Protein AF-A0A8J5G551-F1 (afdb_monomer_lite)

pLDDT: mean 73.46, std 14.15, range [40.88, 92.94]

Sequence (94 aa):
MANECCSIQLIDRDDVFNVTGLEHFMKSMKLAKHGLSYAVVSIMGPQSSDGTDGRERGEDDTAFEKQSALFALAISDIVLINMWRHDIGDAETV

Secondary structure (DSSP, 8-state):
----------B-TTS-B-HHHHHHHHHHTTHHHHTT----EEEE-PPPTTSS-SS---TTHHHHHHHHHHHHHHH-SEEEE---TTTTT-----

Structure (mmCIF, N/CA/C/O backbone):
data_AF-A0A8J5G551-F1
#
_entry.id   AF-A0A8J5G551-F1
#
loop_
_atom_site.group_PDB
_atom_site.id
_atom_site.type_symbol
_atom_site.label_atom_id
_atom_site.label_alt_id
_atom_site.label_comp_id
_atom_site.label_asym_id
_atom_site.label_entity_id
_atom_site.label_seq_id
_atom_site.pdbx_PDB_ins_code
_atom_site.Cartn_x
_atom_site.Cartn_y
_atom_site.Cartn_z
_atom_site.occupancy
_atom_site.B_iso_or_equiv
_atom_site.auth_seq_id
_atom_site.auth_comp_id
_atom_site.auth_asym_id
_atom_site.auth_atom_id
_atom_site.pdbx_PDB_model_num
ATOM 1 N N . MET A 1 1 ? -24.270 15.294 2.838 1.00 40.88 1 MET A N 1
ATOM 2 C CA . MET A 1 1 ? -23.250 14.835 3.803 1.00 40.88 1 MET A CA 1
ATOM 3 C C . MET A 1 1 ? -21.983 14.642 2.996 1.00 40.88 1 MET A C 1
ATOM 5 O O . MET A 1 1 ? -22.055 13.945 1.994 1.00 40.88 1 MET A O 1
ATOM 9 N N . ALA A 1 2 ? -20.920 15.388 3.292 1.00 46.47 2 ALA A N 1
ATOM 10 C CA . ALA A 1 2 ? -19.730 15.416 2.448 1.00 46.47 2 ALA A CA 1
ATOM 11 C C . ALA A 1 2 ? -19.043 14.044 2.472 1.00 46.47 2 ALA A C 1
ATOM 13 O O . ALA A 1 2 ? -18.707 13.545 3.543 1.00 46.47 2 ALA A O 1
ATOM 14 N N . ASN A 1 3 ? -18.859 13.437 1.300 1.00 54.00 3 ASN A N 1
ATOM 15 C CA . ASN A 1 3 ? -17.894 12.358 1.128 1.00 54.00 3 ASN A CA 1
ATOM 16 C C . ASN A 1 3 ? -16.509 13.002 1.246 1.00 54.00 3 ASN A C 1
ATOM 18 O O . ASN A 1 3 ? -15.955 13.468 0.252 1.00 54.00 3 ASN A O 1
ATOM 22 N N . GLU A 1 4 ? -16.009 13.123 2.475 1.00 62.09 4 GLU A N 1
ATOM 23 C CA . GLU A 1 4 ? -14.647 13.571 2.757 1.00 62.09 4 GLU A CA 1
ATOM 24 C C . GLU A 1 4 ? -13.680 12.541 2.165 1.00 62.09 4 GLU A C 1
ATOM 26 O O . GLU A 1 4 ? -13.375 11.512 2.762 1.00 62.09 4 GLU A O 1
ATOM 31 N N . CYS A 1 5 ? -13.246 12.788 0.930 1.00 59.53 5 CYS A N 1
ATOM 32 C CA . CYS A 1 5 ? -12.143 12.062 0.327 1.00 59.53 5 CYS A CA 1
ATOM 33 C C . CYS A 1 5 ? -10.865 12.530 1.024 1.00 59.53 5 CYS A C 1
ATOM 35 O O . CYS A 1 5 ? -10.404 13.650 0.802 1.00 59.53 5 CYS A O 1
ATOM 37 N N . CYS A 1 6 ? -10.321 11.702 1.910 1.00 71.12 6 CYS A N 1
ATOM 38 C CA . CYS A 1 6 ? -9.019 11.955 2.506 1.00 71.12 6 CYS A CA 1
ATOM 39 C C . CYS A 1 6 ? -7.967 11.220 1.675 1.00 71.12 6 CYS A C 1
ATOM 41 O O . CYS A 1 6 ? -7.870 10.000 1.742 1.00 71.12 6 CYS A O 1
ATOM 43 N N . SER A 1 7 ? -7.171 11.943 0.897 1.00 80.00 7 SER A N 1
ATOM 44 C CA . SER A 1 7 ? -5.913 11.415 0.372 1.00 80.00 7 SER A CA 1
ATOM 45 C C . SER A 1 7 ? -4.782 11.836 1.301 1.00 80.00 7 SER A C 1
ATOM 47 O O . SER A 1 7 ? -4.718 12.999 1.703 1.00 80.00 7 SER A O 1
ATOM 49 N N . ILE A 1 8 ? -3.880 10.916 1.618 1.00 84.31 8 ILE A N 1
ATOM 50 C CA . ILE A 1 8 ? -2.623 11.226 2.298 1.00 84.31 8 ILE A CA 1
ATOM 51 C C . ILE A 1 8 ? -1.458 10.821 1.405 1.00 84.31 8 ILE A C 1
ATOM 53 O O . ILE A 1 8 ? -1.528 9.809 0.710 1.00 84.31 8 ILE A O 1
ATOM 57 N N . GLN A 1 9 ? -0.384 11.601 1.446 1.00 85.94 9 GLN A N 1
ATOM 58 C CA . GLN A 1 9 ? 0.897 11.194 0.888 1.00 85.94 9 GLN A CA 1
ATOM 59 C C . GLN A 1 9 ? 1.685 10.492 1.997 1.00 85.94 9 GLN A C 1
ATOM 61 O O . GLN A 1 9 ? 2.049 11.113 2.997 1.00 85.94 9 GLN A O 1
ATOM 66 N N . LEU A 1 10 ? 1.857 9.179 1.846 1.00 81.25 10 LEU A N 1
ATOM 67 C CA . LEU A 1 10 ? 2.479 8.306 2.846 1.00 81.25 10 LEU A CA 1
ATOM 68 C C . LEU A 1 10 ? 4.003 8.357 2.820 1.00 81.25 10 LEU A C 1
ATOM 70 O O . LEU A 1 10 ? 4.613 8.223 3.873 1.00 81.25 10 LEU A O 1
ATOM 74 N N . ILE A 1 11 ? 4.600 8.551 1.647 1.00 82.56 11 ILE A N 1
ATOM 75 C CA . ILE A 1 11 ? 6.049 8.639 1.453 1.00 82.56 11 ILE A CA 1
ATOM 76 C C . ILE A 1 11 ? 6.302 9.889 0.606 1.00 82.56 11 ILE A C 1
ATOM 78 O O . ILE A 1 11 ? 5.660 10.072 -0.436 1.00 82.56 11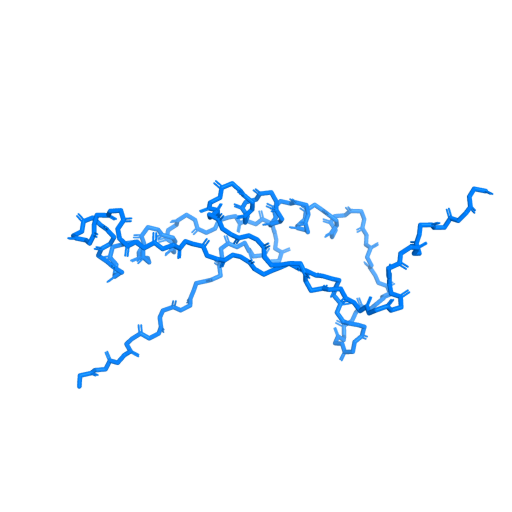 ILE A O 1
ATOM 82 N N . ASP A 1 12 ? 7.154 10.786 1.094 1.00 81.50 12 ASP A N 1
ATOM 83 C CA . ASP A 1 12 ? 7.559 11.984 0.352 1.00 81.50 12 ASP A CA 1
ATOM 84 C C . ASP A 1 12 ? 8.683 11.680 -0.653 1.00 81.50 12 ASP A C 1
ATOM 86 O O . ASP A 1 12 ? 9.258 10.594 -0.634 1.00 81.50 12 ASP A O 1
ATOM 90 N N . ARG A 1 13 ? 9.012 12.638 -1.525 1.00 71.69 13 ARG A N 1
ATOM 91 C CA . ARG A 1 13 ? 10.142 12.538 -2.465 1.00 71.69 13 ARG A CA 1
ATOM 92 C C . ARG A 1 13 ? 11.489 12.342 -1.768 1.00 71.69 13 ARG A C 1
ATOM 94 O O . ARG A 1 13 ? 12.381 11.763 -2.366 1.00 71.69 13 ARG A O 1
ATOM 101 N N . ASP A 1 14 ? 11.600 12.764 -0.512 1.00 78.06 14 ASP A N 1
ATOM 102 C CA . ASP A 1 14 ? 12.790 12.5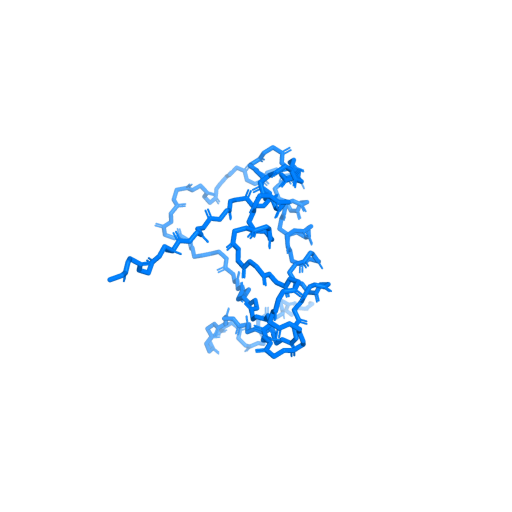79 0.325 1.00 78.06 14 ASP A CA 1
ATOM 103 C C . ASP A 1 14 ? 12.808 11.216 1.060 1.00 78.06 14 ASP A C 1
ATOM 105 O O . ASP A 1 14 ? 13.506 11.064 2.060 1.00 78.06 14 ASP A O 1
ATOM 109 N N . ASP A 1 15 ? 11.989 10.243 0.634 1.00 72.38 15 ASP A N 1
ATOM 110 C CA . ASP A 1 15 ? 11.858 8.896 1.232 1.00 72.38 15 ASP A CA 1
ATOM 111 C C . ASP A 1 15 ? 11.409 8.894 2.714 1.00 72.38 15 ASP A C 1
ATOM 113 O O . ASP A 1 15 ? 11.561 7.924 3.457 1.00 72.38 15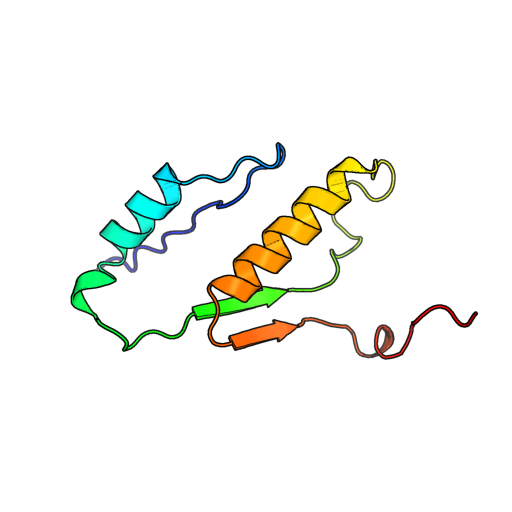 ASP A O 1
ATOM 117 N N . VAL A 1 16 ? 10.806 9.994 3.180 1.00 81.88 16 VAL A N 1
ATOM 118 C CA . VAL A 1 16 ? 10.316 10.114 4.560 1.00 81.88 16 VAL A CA 1
ATOM 119 C C . VAL A 1 16 ? 8.874 9.622 4.665 1.00 81.88 16 VAL A C 1
ATOM 121 O O . VAL A 1 16 ? 7.960 10.162 4.036 1.00 81.88 16 VAL A O 1
ATOM 124 N N . PHE A 1 17 ? 8.651 8.624 5.524 1.00 82.31 17 PHE A N 1
ATOM 125 C CA . PHE A 1 17 ? 7.319 8.096 5.808 1.00 82.31 17 PHE A CA 1
ATOM 126 C C . PHE A 1 17 ? 6.514 9.015 6.745 1.00 82.31 17 PHE A C 1
ATOM 128 O O . PHE A 1 17 ? 6.902 9.291 7.884 1.00 82.31 17 PHE A O 1
ATOM 135 N N . ASN A 1 18 ? 5.339 9.452 6.294 1.00 82.56 18 ASN A N 1
ATOM 136 C CA . ASN A 1 18 ? 4.466 10.373 7.015 1.00 82.56 18 ASN A CA 1
ATOM 137 C C . ASN A 1 18 ? 3.560 9.644 8.024 1.00 82.56 18 ASN A C 1
ATOM 139 O O . ASN A 1 18 ? 2.348 9.499 7.829 1.00 82.56 18 ASN A O 1
ATOM 143 N N . VAL A 1 19 ? 4.154 9.215 9.143 1.00 84.12 19 VAL A N 1
ATOM 144 C CA . VAL A 1 19 ? 3.442 8.547 10.251 1.00 84.12 19 VAL A CA 1
ATOM 145 C C . VAL A 1 19 ? 2.299 9.417 10.787 1.00 84.12 19 VAL A C 1
ATOM 147 O O . VAL A 1 19 ? 1.192 8.930 11.012 1.00 84.12 19 VAL A O 1
ATOM 150 N N . THR A 1 20 ? 2.540 10.719 10.955 1.00 87.19 20 THR A N 1
ATOM 151 C CA . THR A 1 20 ? 1.566 11.667 11.518 1.00 87.19 20 THR A CA 1
ATOM 152 C C . THR A 1 20 ? 0.322 11.795 10.635 1.00 87.19 20 THR A C 1
ATOM 154 O O . THR A 1 20 ? -0.807 11.793 11.132 1.00 87.19 20 THR A O 1
ATOM 157 N N . GLY A 1 21 ? 0.517 11.868 9.315 1.00 84.88 21 GLY A N 1
ATOM 158 C CA . GLY A 1 21 ? -0.563 11.884 8.331 1.00 84.88 21 GLY A CA 1
ATOM 159 C C . GLY A 1 21 ? -1.355 10.577 8.323 1.00 84.88 21 GLY A C 1
ATOM 160 O O . GLY A 1 21 ? -2.588 10.613 8.286 1.00 84.88 21 GLY A O 1
ATOM 161 N N . LEU A 1 22 ? -0.669 9.434 8.439 1.00 83.38 22 LEU A N 1
ATOM 162 C CA . LEU A 1 22 ? -1.313 8.124 8.539 1.00 83.38 22 LEU A CA 1
ATOM 163 C C . LEU A 1 22 ? -2.168 7.996 9.805 1.00 83.38 22 LEU A C 1
ATOM 165 O O . LEU A 1 22 ? -3.327 7.592 9.718 1.00 83.38 22 LEU A O 1
ATOM 169 N N . GLU A 1 23 ? -1.659 8.389 10.973 1.00 84.38 23 GLU A N 1
ATOM 170 C CA . GLU A 1 23 ? -2.448 8.350 12.208 1.00 84.38 23 GLU A CA 1
ATOM 171 C C . GLU A 1 23 ? -3.716 9.206 12.115 1.00 84.38 23 GLU A C 1
ATOM 173 O O . GLU A 1 23 ? -4.788 8.795 12.571 1.00 84.38 23 GLU A O 1
ATOM 178 N N . HIS A 1 24 ? -3.608 10.399 11.523 1.00 84.38 24 HIS A N 1
ATOM 179 C CA . HIS A 1 24 ? -4.754 11.275 11.305 1.00 84.38 24 HIS A CA 1
ATOM 180 C C . HIS A 1 24 ? -5.766 10.635 10.348 1.00 84.38 24 HIS A C 1
ATOM 182 O O . HIS A 1 24 ? -6.961 10.613 10.637 1.00 84.38 24 HIS A O 1
ATOM 188 N N . PHE A 1 25 ? -5.296 10.042 9.251 1.00 84.00 25 PHE A N 1
ATOM 189 C CA . PHE A 1 25 ? -6.141 9.333 8.296 1.00 84.00 25 PHE A CA 1
ATOM 190 C C . PHE A 1 25 ? -6.879 8.149 8.930 1.00 84.00 25 PHE A C 1
ATOM 192 O O . PHE A 1 25 ? -8.095 8.037 8.778 1.00 84.00 25 PHE A O 1
ATOM 199 N N . MET A 1 26 ? -6.188 7.309 9.707 1.00 81.00 26 MET A N 1
ATOM 200 C CA . MET A 1 26 ? -6.805 6.170 10.396 1.00 81.00 26 MET A CA 1
ATOM 201 C C . MET A 1 26 ? -7.877 6.616 11.404 1.00 81.00 26 MET A C 1
ATOM 203 O O . MET A 1 26 ? -8.923 5.967 11.528 1.00 81.00 26 MET A O 1
ATOM 207 N N . LYS A 1 27 ? -7.646 7.740 12.101 1.00 82.19 27 LYS A N 1
ATOM 208 C CA . LYS A 1 27 ? -8.623 8.357 13.015 1.00 82.19 27 LYS A CA 1
ATOM 209 C C . LYS A 1 27 ? -9.836 8.906 12.256 1.00 82.19 27 LYS A C 1
ATOM 211 O O . LYS A 1 27 ? -10.967 8.624 12.657 1.00 82.19 27 LYS A O 1
ATOM 216 N N . SER A 1 28 ? -9.621 9.623 11.153 1.00 80.69 28 SER A N 1
ATOM 217 C CA . SER A 1 28 ? -10.686 10.208 10.324 1.00 80.69 28 SER A CA 1
ATOM 218 C C . SER A 1 28 ? -11.550 9.152 9.636 1.00 80.69 28 SER A C 1
ATOM 220 O O . SER A 1 28 ? -12.777 9.237 9.683 1.00 80.69 28 SER A O 1
ATOM 222 N N . MET A 1 29 ? -10.932 8.092 9.104 1.00 73.31 29 MET A N 1
ATOM 223 C CA . MET A 1 29 ? -11.630 6.950 8.499 1.00 73.31 29 MET A CA 1
ATOM 224 C C . MET A 1 29 ? -12.373 6.083 9.525 1.00 73.31 29 MET A C 1
ATOM 226 O O . MET A 1 29 ? -13.125 5.182 9.155 1.00 73.31 29 MET A O 1
ATOM 230 N N . LYS A 1 30 ? -12.199 6.352 10.829 1.00 72.31 30 LYS A N 1
ATOM 231 C CA . LYS A 1 30 ? -12.823 5.599 11.926 1.00 72.31 30 LYS A CA 1
ATOM 232 C C . LYS A 1 30 ? -12.639 4.087 11.737 1.00 72.31 30 LYS A C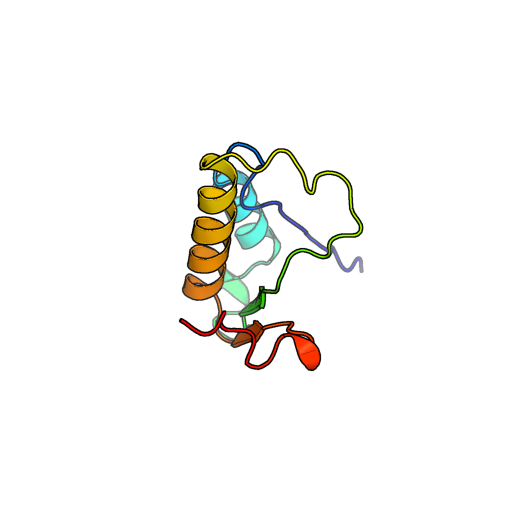 1
ATOM 234 O O . LYS A 1 30 ? -13.581 3.326 11.972 1.00 72.31 30 LYS A O 1
ATOM 239 N N . LEU A 1 31 ? -11.440 3.647 11.333 1.00 67.38 31 LEU A N 1
ATOM 240 C CA . LEU A 1 31 ? -11.135 2.226 11.095 1.00 67.38 31 LEU A CA 1
ATOM 241 C C . LEU A 1 31 ? -11.468 1.368 12.325 1.00 67.38 31 LEU A C 1
ATOM 243 O O . LEU A 1 31 ? -12.060 0.300 12.207 1.00 67.38 31 LEU A O 1
ATOM 247 N N . ALA A 1 32 ? -11.224 1.904 13.524 1.00 66.06 32 ALA A N 1
ATOM 248 C CA . ALA A 1 32 ? -11.557 1.246 14.786 1.00 66.06 32 ALA A CA 1
ATOM 249 C C . ALA A 1 32 ? -13.066 0.988 15.000 1.00 66.06 32 ALA A C 1
ATOM 251 O O . ALA A 1 32 ? -13.421 0.129 15.802 1.00 66.06 32 ALA A O 1
ATOM 252 N N . LYS A 1 33 ? -13.967 1.715 14.317 1.00 66.44 33 LYS A N 1
ATOM 253 C CA . LYS A 1 33 ? -15.428 1.538 14.443 1.00 66.44 33 LYS A CA 1
ATOM 254 C C . LYS A 1 33 ? -16.028 0.577 13.417 1.00 66.44 33 LYS A C 1
ATOM 256 O O . LYS A 1 33 ? -17.080 0.015 13.700 1.00 66.44 33 LYS A O 1
ATOM 261 N N . HIS A 1 34 ? -15.395 0.400 12.258 1.00 63.78 34 HIS A N 1
ATOM 262 C CA . HIS A 1 34 ? -15.916 -0.441 11.169 1.00 63.78 34 HIS A CA 1
ATOM 263 C C . HIS A 1 34 ? -15.305 -1.857 11.146 1.00 63.78 34 HIS A C 1
ATOM 265 O O . HIS A 1 34 ? -15.704 -2.691 10.333 1.00 63.78 34 HIS A O 1
ATOM 271 N N . GLY A 1 35 ? -14.399 -2.163 12.085 1.00 66.88 35 GLY A N 1
ATOM 272 C CA . GLY A 1 35 ? -13.858 -3.509 12.285 1.00 66.88 35 GLY A CA 1
ATOM 273 C C . GLY A 1 35 ? -13.096 -4.015 11.060 1.00 66.88 35 GLY A C 1
ATOM 274 O O . GLY A 1 35 ? -12.395 -3.248 10.419 1.00 66.88 35 GLY A O 1
ATOM 275 N N . LEU A 1 36 ? -13.247 -5.299 10.729 1.00 65.44 36 LEU A N 1
ATOM 276 C CA . LEU A 1 36 ? -12.585 -5.967 9.595 1.00 65.44 36 LEU A CA 1
ATOM 277 C C . LEU A 1 36 ? -13.393 -5.893 8.282 1.00 65.44 36 LEU A C 1
ATOM 279 O O . LEU A 1 36 ? -13.120 -6.637 7.348 1.00 65.44 36 LEU A O 1
ATOM 283 N N . SER A 1 37 ? -14.423 -5.044 8.200 1.00 78.88 37 SER A N 1
ATOM 284 C CA . SER A 1 37 ? -15.298 -4.949 7.017 1.00 78.88 37 SER A CA 1
ATOM 285 C C . SER A 1 37 ? -14.775 -3.960 5.965 1.00 78.88 37 SER A C 1
ATOM 287 O O . SER A 1 37 ? -15.562 -3.285 5.298 1.00 78.88 37 SER A O 1
ATOM 289 N N . TYR A 1 38 ? -13.459 -3.838 5.833 1.00 79.69 38 TYR A N 1
ATOM 290 C CA . TYR A 1 38 ? -12.817 -3.065 4.777 1.00 79.69 38 TYR A CA 1
ATOM 291 C C . TYR A 1 38 ? -11.760 -3.937 4.111 1.00 79.69 38 TYR A C 1
ATOM 293 O O . TYR A 1 38 ? -11.139 -4.761 4.773 1.00 79.69 38 TYR A O 1
ATOM 301 N N . ALA A 1 39 ? -11.595 -3.756 2.806 1.00 85.12 39 ALA A N 1
ATOM 302 C CA . ALA A 1 39 ? -10.504 -4.352 2.057 1.00 85.12 39 ALA A CA 1
ATOM 303 C C . ALA A 1 39 ? -9.560 -3.230 1.632 1.00 85.12 39 ALA A C 1
ATOM 305 O O . ALA A 1 39 ? -10.011 -2.202 1.113 1.00 85.12 39 ALA A O 1
ATOM 306 N N . VAL A 1 40 ? -8.266 -3.419 1.854 1.00 86.75 40 VAL A N 1
ATOM 307 C CA . VAL A 1 40 ? -7.236 -2.507 1.359 1.00 86.75 40 VAL A CA 1
ATOM 308 C C . VAL A 1 40 ? -6.805 -2.977 -0.023 1.00 86.75 40 VAL A C 1
ATOM 310 O O . VAL A 1 40 ? -6.361 -4.113 -0.197 1.00 86.75 40 VAL A O 1
ATOM 313 N N . VAL A 1 41 ? -6.942 -2.092 -1.010 1.00 91.38 41 VAL A N 1
ATOM 314 C CA . VAL A 1 41 ? -6.523 -2.350 -2.390 1.00 91.38 41 VAL A CA 1
ATOM 315 C C . VAL A 1 41 ? -5.385 -1.404 -2.742 1.00 91.38 41 VAL A C 1
ATOM 317 O O . VAL A 1 41 ? -5.572 -0.188 -2.711 1.00 91.38 41 VAL A O 1
ATOM 320 N N . SER A 1 42 ? -4.232 -1.957 -3.113 1.00 91.69 42 SER A N 1
ATOM 321 C CA . SER A 1 42 ? -3.123 -1.180 -3.675 1.00 91.69 42 SER A CA 1
ATOM 322 C C . SER A 1 42 ? -3.037 -1.348 -5.179 1.00 91.69 42 SER A C 1
ATOM 324 O O . SER A 1 42 ? -3.324 -2.419 -5.711 1.00 91.69 42 SER A O 1
ATOM 326 N N . ILE A 1 43 ? -2.611 -0.289 -5.862 1.00 89.94 43 ILE A N 1
ATOM 327 C CA . ILE A 1 43 ? -2.355 -0.287 -7.301 1.00 89.94 43 ILE A CA 1
ATOM 328 C C . ILE A 1 43 ? -0.874 0.007 -7.499 1.00 89.94 43 ILE A C 1
ATOM 330 O O . ILE A 1 43 ? -0.365 1.004 -6.993 1.00 89.94 43 ILE A O 1
ATOM 334 N N . MET A 1 44 ? -0.195 -0.862 -8.235 1.00 89.62 44 MET A N 1
ATOM 335 C CA . MET A 1 44 ? 1.227 -0.764 -8.542 1.00 89.62 44 MET A CA 1
ATOM 336 C C . MET A 1 44 ? 1.426 -0.961 -10.040 1.00 89.62 44 MET A C 1
ATOM 338 O O . MET A 1 44 ? 0.701 -1.732 -10.658 1.00 89.62 44 MET A O 1
ATOM 342 N N . GLY A 1 45 ? 2.389 -0.280 -10.645 1.00 84.81 45 GLY A N 1
ATOM 343 C CA . GLY A 1 45 ? 2.684 -0.426 -12.067 1.00 84.81 45 GLY A CA 1
ATOM 344 C C . GLY A 1 45 ? 3.903 0.396 -12.476 1.00 84.81 45 GLY A C 1
ATOM 345 O O . GLY A 1 45 ? 4.395 1.183 -11.663 1.00 84.81 45 GLY A O 1
ATOM 346 N N . PRO A 1 46 ? 4.393 0.223 -13.712 1.00 74.38 46 PRO A N 1
ATOM 347 C CA . PRO A 1 46 ? 5.493 1.015 -14.231 1.00 74.38 46 PRO A CA 1
ATOM 348 C C . PRO A 1 46 ? 5.090 2.493 -14.271 1.00 74.38 46 PRO A C 1
ATOM 350 O O . PRO A 1 46 ? 3.952 2.835 -14.612 1.00 74.38 46 PRO A O 1
ATOM 353 N N . GLN A 1 47 ? 6.021 3.375 -13.900 1.00 69.25 47 GLN A N 1
ATOM 354 C CA . GLN A 1 47 ? 5.809 4.812 -14.041 1.00 69.25 47 GLN A CA 1
ATOM 355 C C . GLN A 1 47 ? 5.684 5.137 -15.534 1.00 69.25 47 GLN A C 1
ATOM 357 O O . GLN A 1 47 ? 6.560 4.798 -16.327 1.00 69.25 47 GLN A O 1
ATOM 362 N N . SER A 1 48 ? 4.578 5.762 -15.940 1.00 56.31 48 SER A N 1
ATOM 363 C 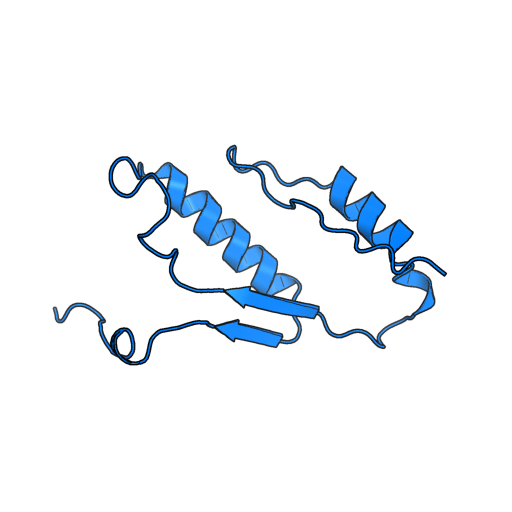CA . SER A 1 48 ? 4.391 6.188 -17.328 1.00 56.31 48 SER A CA 1
ATOM 364 C C . SER A 1 48 ? 5.439 7.239 -17.694 1.00 56.31 48 SER A C 1
ATOM 366 O O . SER A 1 48 ? 5.583 8.232 -16.983 1.00 56.31 48 SER A O 1
ATOM 368 N N . SER A 1 49 ? 6.105 7.057 -18.832 1.00 52.69 49 SER A N 1
ATOM 369 C CA . SER A 1 49 ? 7.155 7.929 -19.381 1.00 52.69 49 SER A CA 1
ATOM 370 C C . SER A 1 49 ? 6.727 9.370 -19.708 1.00 52.69 49 SER A C 1
ATOM 372 O O . SER A 1 49 ? 7.565 10.177 -20.102 1.00 52.69 49 SER A O 1
ATOM 374 N N . ASP A 1 50 ? 5.449 9.714 -19.543 1.00 51.41 50 ASP A N 1
ATOM 375 C CA . ASP A 1 50 ? 4.856 10.957 -20.057 1.00 51.41 50 ASP A CA 1
ATOM 376 C C . ASP A 1 50 ? 4.757 12.091 -19.017 1.00 51.41 50 ASP A C 1
ATOM 378 O O . ASP A 1 50 ? 4.022 13.060 -19.204 1.00 51.41 50 ASP A O 1
ATOM 382 N N . GLY A 1 51 ? 5.519 12.018 -17.923 1.00 47.56 51 GLY A N 1
ATOM 383 C CA . GLY A 1 51 ? 5.552 13.061 -16.898 1.00 47.56 51 GLY A CA 1
ATOM 384 C C . GLY A 1 51 ? 6.957 13.330 -16.377 1.00 47.56 51 GLY A C 1
ATOM 385 O O . GLY A 1 51 ? 7.326 12.779 -15.354 1.00 47.56 51 GLY A O 1
ATOM 386 N N . THR A 1 52 ? 7.702 14.210 -17.061 1.00 48.19 52 THR A N 1
ATOM 387 C CA . THR A 1 52 ? 8.797 15.035 -16.491 1.00 48.19 52 THR A CA 1
ATOM 388 C C . THR A 1 52 ? 9.730 14.334 -15.491 1.00 48.19 52 THR A C 1
ATOM 390 O O . THR A 1 52 ? 9.597 14.544 -14.295 1.00 48.19 52 THR A O 1
ATOM 393 N N . ASP A 1 53 ? 10.647 13.519 -16.016 1.00 52.59 53 ASP A N 1
ATOM 394 C CA . ASP A 1 53 ? 12.031 13.249 -15.555 1.00 52.59 53 ASP A CA 1
ATOM 395 C C . ASP A 1 53 ? 12.413 11.788 -15.802 1.00 52.59 53 ASP A C 1
ATOM 397 O O . ASP A 1 53 ? 12.533 10.954 -14.911 1.00 52.59 53 ASP A O 1
ATOM 401 N N . GLY A 1 54 ? 12.623 11.465 -17.078 1.00 50.94 54 GLY A N 1
ATOM 402 C CA . GLY A 1 54 ? 13.127 10.160 -17.506 1.00 50.94 54 GLY A CA 1
ATOM 403 C C . GLY A 1 54 ? 14.653 10.075 -17.593 1.00 50.94 54 GLY A C 1
ATOM 404 O O . GLY A 1 54 ? 15.151 9.147 -18.225 1.00 50.94 54 GLY A O 1
ATOM 405 N N . ARG A 1 55 ? 15.418 11.051 -17.075 1.00 50.22 55 ARG A N 1
ATOM 406 C CA . ARG A 1 55 ? 16.858 11.142 -17.397 1.00 50.22 55 ARG A CA 1
ATOM 407 C C . ARG A 1 55 ? 17.818 11.444 -16.248 1.00 50.22 55 ARG A C 1
ATOM 409 O O . ARG A 1 55 ? 19.012 11.547 -16.515 1.00 50.22 55 ARG A O 1
ATOM 416 N N . GLU A 1 56 ? 17.346 11.515 -15.007 1.00 47.00 56 GLU A N 1
ATOM 417 C CA . GLU A 1 56 ? 18.214 11.762 -13.841 1.00 47.00 56 GLU A CA 1
ATOM 418 C C . GLU A 1 56 ? 17.994 10.766 -12.690 1.00 47.00 56 GLU A C 1
ATOM 420 O O . GLU A 1 56 ? 18.308 11.079 -11.548 1.00 47.00 56 GLU A O 1
ATOM 425 N N . ARG A 1 57 ? 17.510 9.545 -12.979 1.00 55.94 57 ARG A N 1
ATOM 426 C CA . ARG A 1 57 ? 17.353 8.483 -11.967 1.00 55.94 57 ARG A CA 1
ATOM 427 C C . ARG A 1 57 ? 18.707 8.015 -11.432 1.00 55.94 57 ARG A C 1
ATOM 429 O O . ARG A 1 57 ? 19.323 7.092 -11.970 1.00 55.94 57 ARG A O 1
ATOM 436 N N . GLY A 1 58 ? 19.175 8.680 -10.382 1.00 55.59 58 GLY A N 1
ATOM 437 C CA . GLY A 1 58 ? 20.227 8.191 -9.504 1.00 55.59 58 GLY A CA 1
ATOM 438 C C . GLY A 1 58 ? 19.754 6.966 -8.716 1.00 55.59 58 GLY A C 1
ATOM 439 O O . GLY A 1 58 ? 18.566 6.666 -8.638 1.00 55.59 58 GLY A O 1
ATOM 440 N N . GLU A 1 59 ? 20.703 6.250 -8.119 1.00 56.81 59 GLU A N 1
ATOM 441 C CA . GLU A 1 59 ? 20.499 5.016 -7.337 1.00 56.81 59 GLU A CA 1
ATOM 442 C C . GLU A 1 59 ? 19.442 5.165 -6.212 1.00 56.81 59 GLU A C 1
ATOM 444 O O . GLU A 1 59 ? 18.782 4.187 -5.843 1.00 56.81 59 GLU A O 1
ATOM 449 N N . ASP A 1 60 ? 19.236 6.405 -5.751 1.00 55.28 60 ASP A N 1
ATOM 450 C CA . ASP A 1 60 ? 18.305 6.834 -4.699 1.00 55.28 60 ASP A CA 1
ATOM 451 C C . ASP A 1 60 ? 16.819 6.700 -5.100 1.00 55.28 60 ASP A C 1
ATOM 453 O O . ASP A 1 60 ? 15.992 6.249 -4.308 1.00 55.28 60 ASP A O 1
ATOM 457 N N . ASP A 1 61 ? 16.474 6.934 -6.373 1.00 59.56 61 ASP A N 1
ATOM 458 C CA . ASP A 1 61 ? 15.075 6.893 -6.837 1.00 59.56 61 ASP A CA 1
ATOM 459 C C . ASP A 1 61 ? 14.478 5.476 -6.793 1.00 59.56 61 ASP A C 1
ATOM 461 O O . ASP A 1 61 ? 13.262 5.295 -6.685 1.00 59.56 61 ASP A O 1
ATOM 465 N N . THR A 1 62 ? 15.323 4.436 -6.825 1.00 65.38 62 THR A N 1
ATOM 466 C CA . THR A 1 62 ? 14.841 3.050 -6.709 1.00 65.38 62 THR A CA 1
ATOM 467 C C . THR A 1 62 ? 14.482 2.667 -5.276 1.00 65.38 62 THR A C 1
ATOM 469 O O . THR A 1 62 ? 13.721 1.716 -5.082 1.00 65.38 62 THR A O 1
ATOM 472 N N . ALA A 1 63 ? 15.022 3.362 -4.268 1.00 71.56 63 ALA A N 1
ATOM 473 C CA . ALA A 1 63 ? 14.705 3.096 -2.870 1.00 71.56 63 ALA A CA 1
ATOM 474 C C . ALA A 1 63 ? 13.249 3.476 -2.578 1.00 71.56 63 ALA A C 1
ATOM 476 O O . ALA A 1 63 ? 12.507 2.639 -2.062 1.00 71.56 63 ALA A O 1
ATOM 477 N N . PHE A 1 64 ? 12.820 4.655 -3.040 1.00 73.44 64 PHE A N 1
ATOM 478 C CA . PHE A 1 64 ? 11.436 5.119 -2.938 1.00 73.44 64 PHE A CA 1
ATOM 479 C C . PHE A 1 64 ? 10.449 4.138 -3.591 1.00 73.44 64 PHE A C 1
ATOM 481 O O . PHE A 1 64 ? 9.446 3.747 -2.987 1.00 73.44 64 PHE A O 1
ATOM 488 N N . GLU A 1 65 ? 10.735 3.675 -4.813 1.00 76.12 65 GLU A N 1
ATOM 489 C CA . GLU A 1 65 ? 9.884 2.703 -5.517 1.00 76.12 65 GLU A CA 1
ATOM 490 C C . GLU A 1 65 ? 9.799 1.366 -4.767 1.00 76.12 65 GLU A C 1
ATOM 492 O O . GLU A 1 65 ? 8.715 0.803 -4.608 1.00 76.12 65 GLU A O 1
ATOM 497 N N . LYS A 1 66 ? 10.927 0.865 -4.250 1.00 77.06 66 LYS A N 1
ATOM 498 C CA . LYS A 1 66 ? 10.976 -0.400 -3.501 1.00 77.06 66 LYS A CA 1
ATOM 499 C C . LYS A 1 66 ? 10.261 -0.296 -2.157 1.00 77.06 66 LYS A C 1
ATOM 501 O O . LYS A 1 66 ? 9.522 -1.210 -1.798 1.00 77.06 66 LYS A O 1
ATOM 506 N N . GLN A 1 67 ? 10.462 0.790 -1.415 1.00 79.00 67 GLN A N 1
ATOM 507 C CA . GLN A 1 67 ? 9.836 0.993 -0.110 1.00 79.00 67 GLN A CA 1
ATOM 508 C C . GLN A 1 67 ? 8.330 1.209 -0.233 1.00 79.00 67 GLN A C 1
ATOM 510 O O . GLN A 1 67 ? 7.562 0.575 0.492 1.00 79.00 67 GLN A O 1
ATOM 515 N N . SER A 1 68 ? 7.896 2.036 -1.185 1.00 79.44 68 SER A N 1
ATOM 516 C CA . SER A 1 68 ? 6.472 2.245 -1.460 1.00 79.44 68 SER A CA 1
ATOM 517 C C . SER A 1 68 ? 5.786 0.960 -1.925 1.00 79.44 68 SER A C 1
ATOM 519 O O . SER A 1 68 ? 4.698 0.645 -1.438 1.00 79.44 68 SER A O 1
ATOM 521 N N . ALA A 1 69 ? 6.444 0.160 -2.770 1.00 84.12 69 ALA A N 1
ATOM 522 C CA . ALA A 1 69 ? 5.940 -1.145 -3.178 1.00 84.12 69 ALA A CA 1
ATOM 523 C C . ALA A 1 69 ? 5.819 -2.127 -2.002 1.00 84.12 69 ALA A C 1
ATOM 525 O O . ALA A 1 69 ? 4.787 -2.784 -1.848 1.00 84.12 69 ALA A O 1
ATOM 526 N N . LEU A 1 70 ? 6.846 -2.211 -1.149 1.00 85.06 70 LEU A N 1
ATOM 527 C CA . LEU A 1 70 ? 6.855 -3.106 0.009 1.00 85.06 70 LEU A CA 1
ATOM 528 C C . LEU A 1 70 ? 5.805 -2.697 1.048 1.00 85.06 70 LEU A C 1
ATOM 530 O O . LEU A 1 70 ? 5.122 -3.551 1.609 1.00 85.06 70 LEU A O 1
ATOM 534 N N . PHE A 1 71 ? 5.647 -1.392 1.273 1.00 84.62 71 PHE A N 1
ATOM 535 C CA . PHE A 1 71 ? 4.627 -0.847 2.157 1.00 84.62 71 PHE A CA 1
ATOM 536 C C . PHE A 1 71 ? 3.221 -1.164 1.643 1.00 84.62 71 PHE A C 1
ATOM 538 O O . PHE A 1 71 ? 2.413 -1.719 2.385 1.00 84.62 71 PHE A O 1
ATOM 545 N N . ALA A 1 72 ? 2.950 -0.875 0.365 1.00 86.62 72 ALA A N 1
ATOM 546 C CA . ALA A 1 72 ? 1.680 -1.183 -0.283 1.00 86.62 72 ALA A CA 1
ATOM 547 C C . ALA A 1 72 ? 1.350 -2.678 -0.176 1.00 86.62 72 ALA A C 1
ATOM 549 O O . ALA A 1 72 ? 0.231 -3.040 0.182 1.00 86.62 72 ALA A O 1
ATOM 550 N N . LEU A 1 73 ? 2.332 -3.551 -0.407 1.00 87.56 73 LEU A N 1
ATOM 551 C CA . LEU A 1 73 ? 2.173 -4.995 -0.262 1.00 87.56 73 LEU A CA 1
ATOM 552 C C . LEU A 1 73 ? 1.883 -5.416 1.188 1.00 87.56 73 LEU A C 1
ATOM 554 O O . LEU A 1 73 ? 1.036 -6.275 1.407 1.00 87.56 73 LEU A O 1
ATOM 558 N N . ALA A 1 74 ? 2.553 -4.815 2.173 1.00 88.44 74 ALA A N 1
ATOM 559 C CA . ALA A 1 74 ? 2.397 -5.176 3.581 1.00 88.44 74 ALA A CA 1
ATOM 560 C C . ALA A 1 74 ? 1.009 -4.836 4.150 1.00 88.44 74 ALA A C 1
ATOM 562 O O . ALA A 1 74 ? 0.543 -5.524 5.057 1.00 88.44 74 ALA A O 1
ATOM 563 N N . ILE A 1 75 ? 0.359 -3.782 3.642 1.00 84.81 75 ILE A N 1
ATOM 564 C CA . ILE A 1 75 ? -0.949 -3.328 4.141 1.00 84.81 75 ILE A CA 1
ATOM 565 C C . ILE A 1 75 ? -2.145 -3.853 3.340 1.00 84.81 75 ILE A C 1
ATOM 567 O O . ILE A 1 75 ? -3.276 -3.689 3.791 1.00 84.81 75 ILE A O 1
ATOM 571 N N . SER A 1 76 ? -1.929 -4.399 2.140 1.00 89.69 76 SER A N 1
ATOM 572 C CA . SER A 1 76 ? -3.021 -4.677 1.200 1.00 89.69 76 SER A CA 1
ATOM 573 C C . SER A 1 76 ? -3.551 -6.093 1.294 1.00 89.69 76 SER A C 1
ATOM 575 O O . SER A 1 76 ? -2.785 -7.050 1.333 1.00 89.69 76 SER A O 1
ATOM 577 N N . ASP A 1 77 ? -4.870 -6.220 1.185 1.00 91.19 77 ASP A N 1
ATOM 578 C CA . ASP A 1 77 ? -5.530 -7.507 0.967 1.00 91.19 77 ASP A CA 1
ATOM 579 C C . ASP A 1 77 ? -5.484 -7.902 -0.515 1.00 91.19 77 ASP A C 1
ATOM 581 O O . ASP A 1 77 ? -5.424 -9.081 -0.863 1.00 91.19 77 ASP A O 1
ATOM 585 N N . ILE A 1 78 ? -5.527 -6.904 -1.407 1.00 92.38 78 ILE A N 1
ATOM 586 C CA . ILE A 1 78 ? -5.517 -7.087 -2.859 1.00 92.38 78 ILE A CA 1
ATOM 587 C C . ILE A 1 78 ? -4.511 -6.113 -3.472 1.00 92.38 78 ILE A C 1
ATOM 589 O O . ILE A 1 78 ? -4.587 -4.904 -3.253 1.00 92.38 78 ILE A O 1
ATOM 593 N N . VAL A 1 79 ? -3.596 -6.629 -4.292 1.00 92.50 79 VAL A N 1
ATOM 594 C CA . VAL A 1 79 ? -2.671 -5.808 -5.083 1.00 92.50 79 VAL A CA 1
ATOM 595 C C . VAL A 1 79 ? -3.035 -5.930 -6.558 1.00 92.50 79 VAL A C 1
ATOM 597 O O . VAL A 1 79 ? -3.024 -7.019 -7.128 1.00 92.50 79 VAL A O 1
ATOM 600 N N . LEU A 1 80 ? -3.366 -4.800 -7.175 1.00 92.94 80 LEU A N 1
ATOM 601 C CA . LEU A 1 80 ? -3.576 -4.669 -8.609 1.00 92.94 80 LEU A CA 1
ATOM 602 C C . LEU A 1 80 ? -2.263 -4.247 -9.261 1.00 92.94 80 LEU A C 1
ATOM 604 O O . LEU A 1 80 ? -1.720 -3.191 -8.943 1.00 92.94 80 LEU A O 1
ATOM 608 N N . ILE A 1 81 ? -1.775 -5.064 -10.191 1.00 89.62 81 ILE A N 1
ATOM 609 C CA . ILE A 1 81 ? -0.579 -4.758 -10.970 1.00 89.62 81 ILE A CA 1
ATOM 610 C C . ILE A 1 81 ? -1.024 -4.258 -12.345 1.00 89.62 81 ILE A C 1
ATOM 612 O O . ILE A 1 81 ? -1.531 -5.023 -13.166 1.00 89.62 81 ILE A O 1
ATOM 616 N N . ASN A 1 82 ? -0.866 -2.959 -12.578 1.00 84.38 82 ASN A N 1
ATOM 617 C CA . ASN A 1 82 ? -1.091 -2.332 -13.868 1.00 84.38 82 ASN A CA 1
ATOM 618 C C . ASN A 1 82 ? 0.126 -2.599 -14.760 1.00 84.38 82 ASN A C 1
ATOM 620 O O . ASN A 1 82 ? 1.180 -2.019 -14.536 1.00 84.38 82 ASN A O 1
ATOM 624 N N . MET A 1 83 ? -0.013 -3.480 -15.749 1.00 85.88 83 MET A N 1
ATOM 625 C CA . MET A 1 83 ? 1.010 -3.766 -16.761 1.00 85.88 83 MET A CA 1
ATOM 626 C C . MET A 1 83 ? 0.378 -3.699 -18.144 1.00 85.88 83 MET A C 1
ATOM 628 O O . MET A 1 83 ? -0.742 -4.184 -18.343 1.00 85.88 83 MET A O 1
ATOM 632 N N . TRP A 1 84 ? 1.091 -3.134 -19.117 1.00 80.62 84 TRP A N 1
ATOM 633 C CA . TRP A 1 84 ? 0.631 -3.191 -20.494 1.00 80.62 84 TRP A CA 1
ATOM 634 C C . TRP A 1 84 ? 0.796 -4.596 -21.046 1.00 80.62 84 TRP A C 1
ATOM 636 O O . TRP A 1 84 ? 1.723 -5.321 -20.709 1.00 80.62 84 TRP A O 1
ATOM 646 N N . ARG A 1 85 ? -0.074 -4.964 -21.992 1.00 77.50 85 ARG A N 1
ATOM 647 C CA . ARG A 1 85 ? 0.010 -6.261 -22.678 1.00 77.50 85 ARG A CA 1
ATOM 648 C C . ARG A 1 85 ? 1.374 -6.502 -23.335 1.00 77.50 85 ARG A C 1
ATOM 650 O O . ARG A 1 85 ? 1.766 -7.654 -23.473 1.00 77.50 85 ARG A O 1
ATOM 657 N N . HIS A 1 86 ? 2.047 -5.437 -23.766 1.00 80.94 86 HIS A N 1
ATOM 658 C CA . HIS A 1 86 ? 3.369 -5.522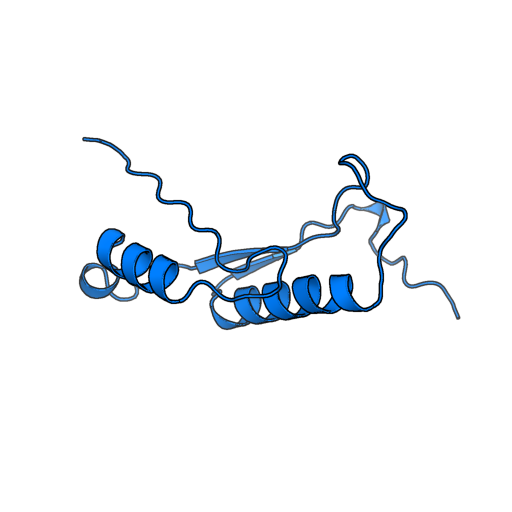 -24.381 1.00 80.94 86 HIS A CA 1
ATOM 659 C C . HIS A 1 86 ? 4.510 -5.662 -23.360 1.00 80.94 86 HIS A C 1
ATOM 661 O O . HIS A 1 86 ? 5.519 -6.257 -23.708 1.00 80.94 86 HIS A O 1
ATOM 667 N N . ASP A 1 87 ? 4.313 -5.229 -22.109 1.00 77.44 87 ASP A N 1
ATOM 668 C CA . ASP A 1 87 ? 5.276 -5.415 -21.009 1.00 77.44 87 ASP A CA 1
ATOM 669 C C . ASP A 1 87 ? 5.318 -6.885 -20.538 1.00 77.44 87 ASP A C 1
ATOM 671 O O . ASP A 1 87 ? 6.205 -7.309 -19.798 1.00 77.44 87 ASP A O 1
ATOM 675 N N . ILE A 1 88 ? 4.326 -7.692 -20.936 1.00 76.00 88 ILE A N 1
ATOM 676 C CA . ILE A 1 88 ? 4.211 -9.092 -20.529 1.00 76.00 88 ILE A CA 1
ATOM 677 C C . ILE A 1 88 ? 5.289 -9.917 -21.239 1.00 76.00 88 ILE A C 1
ATOM 679 O O . ILE A 1 88 ? 5.143 -10.276 -22.406 1.00 76.00 88 ILE A O 1
ATOM 683 N N . GLY A 1 89 ? 6.327 -10.287 -20.489 1.00 72.38 89 GLY A N 1
ATOM 684 C CA . GLY A 1 89 ? 7.416 -11.140 -20.971 1.00 72.38 89 GLY A CA 1
ATOM 685 C C . GLY A 1 89 ? 8.653 -10.382 -21.445 1.00 72.38 89 GLY A C 1
ATOM 686 O O . GLY A 1 89 ? 9.590 -11.032 -21.900 1.00 72.38 89 GLY A O 1
ATOM 687 N N . ASP A 1 90 ? 8.689 -9.056 -21.289 1.00 62.75 90 ASP A N 1
ATOM 688 C CA . ASP A 1 90 ? 9.891 -8.244 -21.505 1.00 62.75 90 ASP A CA 1
ATOM 689 C C . ASP A 1 90 ? 10.821 -8.343 -20.282 1.00 62.75 90 ASP A C 1
ATOM 691 O O . ASP A 1 90 ? 11.040 -7.406 -19.523 1.00 62.75 90 ASP A O 1
ATOM 695 N N . ALA A 1 91 ? 11.300 -9.555 -20.013 1.00 59.50 91 ALA A N 1
ATOM 696 C CA . ALA A 1 91 ? 12.497 -9.745 -19.214 1.00 59.50 91 ALA A CA 1
ATOM 697 C C . ALA A 1 91 ? 13.622 -9.820 -20.235 1.00 59.50 91 ALA A C 1
ATOM 699 O O . ALA A 1 91 ? 13.697 -10.828 -20.939 1.00 59.50 91 ALA A O 1
ATOM 700 N N . GLU A 1 92 ? 14.407 -8.743 -20.372 1.00 54.03 92 GLU A N 1
ATOM 701 C CA . GLU A 1 92 ? 15.559 -8.686 -21.275 1.00 54.03 92 GLU A CA 1
ATOM 702 C C . GLU A 1 92 ? 16.266 -10.044 -21.292 1.00 54.03 92 GLU A C 1
ATOM 704 O O . GLU A 1 92 ? 16.802 -10.525 -20.290 1.00 54.03 92 GLU A O 1
ATOM 709 N N . THR A 1 93 ? 16.138 -10.704 -22.438 1.00 42.62 93 THR A N 1
ATOM 710 C CA . THR A 1 93 ? 16.764 -11.985 -22.729 1.00 42.62 93 THR A CA 1
ATOM 711 C C . THR A 1 93 ? 18.262 -11.833 -22.482 1.00 42.62 93 THR A C 1
ATOM 713 O O . THR A 1 93 ? 18.886 -10.944 -23.058 1.00 42.62 93 THR A O 1
ATOM 716 N N . VAL A 1 94 ? 18.791 -12.686 -21.602 1.00 41.34 94 VAL A N 1
ATOM 717 C CA . VAL A 1 94 ? 20.221 -12.878 -21.301 1.00 41.34 94 VAL A CA 1
ATOM 718 C C . VAL A 1 94 ? 21.081 -12.911 -22.565 1.00 41.34 94 VAL A C 1
ATOM 720 O O . VAL A 1 94 ? 20.652 -13.572 -23.540 1.00 41.34 94 VAL A O 1
#

Foldseek 3Di:
DDPPPDDDDQADPVRDGDPVSVVVVCVVVPCVVVDPPDFQEAEEEDDDPPDPDPDPDDPVNVVSNVVVVVVSVVRGPYYHYDDDPVNVPPPPDD

InterPro domains:
  IPR008803 RHD3/Sey1 [PTHR45923] (51-91)

Organism: Zingiber officinale (NCBI:txid94328)

Radius of gyration: 16.72 Å; chains: 1; bounding box: 44×28×39 Å